Protein AF-A0A9W9MG76-F1 (afdb_monomer)

Structure (mmCIF, N/CA/C/O backbone):
data_AF-A0A9W9MG76-F1
#
_entry.id   AF-A0A9W9MG76-F1
#
loop_
_atom_site.group_PDB
_atom_site.id
_atom_site.type_symbol
_atom_site.label_atom_id
_atom_site.label_alt_id
_atom_site.label_comp_id
_atom_site.label_asym_id
_atom_site.label_entity_id
_atom_site.label_seq_id
_atom_site.pdbx_PDB_ins_code
_atom_site.Cartn_x
_atom_site.Cartn_y
_atom_site.Cartn_z
_atom_site.occupancy
_atom_site.B_iso_or_equiv
_atom_site.auth_seq_id
_atom_site.auth_comp_id
_atom_site.auth_asym_id
_atom_site.auth_atom_id
_atom_site.pdbx_PDB_model_num
ATOM 1 N N . MET A 1 1 ? 28.522 -1.804 -19.268 1.00 38.25 1 MET A N 1
ATOM 2 C CA . MET A 1 1 ? 27.284 -1.489 -18.523 1.00 38.25 1 MET A CA 1
ATOM 3 C C . MET A 1 1 ? 26.775 -2.800 -17.936 1.00 38.25 1 MET A C 1
ATOM 5 O O . MET A 1 1 ? 26.462 -3.698 -18.704 1.00 38.25 1 MET A O 1
ATOM 9 N N . LYS A 1 2 ? 26.840 -2.986 -16.612 1.00 36.12 2 LYS A N 1
ATOM 10 C CA . LYS A 1 2 ? 26.348 -4.208 -15.953 1.00 36.12 2 LYS A CA 1
ATOM 11 C C . LYS A 1 2 ? 24.834 -4.068 -15.787 1.00 36.12 2 LYS A C 1
ATOM 13 O O . LYS A 1 2 ? 24.388 -3.248 -14.996 1.00 36.12 2 LYS A O 1
ATOM 18 N N . LEU A 1 3 ? 24.069 -4.815 -16.580 1.00 48.41 3 LEU A N 1
ATOM 19 C CA . LEU A 1 3 ? 22.620 -4.944 -16.434 1.00 48.41 3 LEU A CA 1
ATOM 20 C C . LEU A 1 3 ? 22.348 -5.843 -15.227 1.00 48.41 3 LEU A C 1
ATOM 22 O O . LEU A 1 3 ? 22.333 -7.067 -15.341 1.00 48.41 3 LEU A O 1
ATOM 26 N N . THR A 1 4 ? 22.193 -5.237 -14.056 1.00 49.69 4 THR A N 1
ATOM 27 C CA . THR A 1 4 ? 21.719 -5.944 -12.867 1.00 49.69 4 THR A CA 1
ATOM 28 C C . THR A 1 4 ? 20.217 -6.146 -13.032 1.00 49.69 4 THR A C 1
ATOM 30 O O . THR A 1 4 ? 19.420 -5.279 -12.685 1.00 49.69 4 THR A O 1
ATOM 33 N N . VAL A 1 5 ? 19.822 -7.265 -13.640 1.00 52.47 5 VAL A N 1
ATOM 34 C CA . VAL A 1 5 ? 18.421 -7.692 -13.686 1.00 52.47 5 VAL A CA 1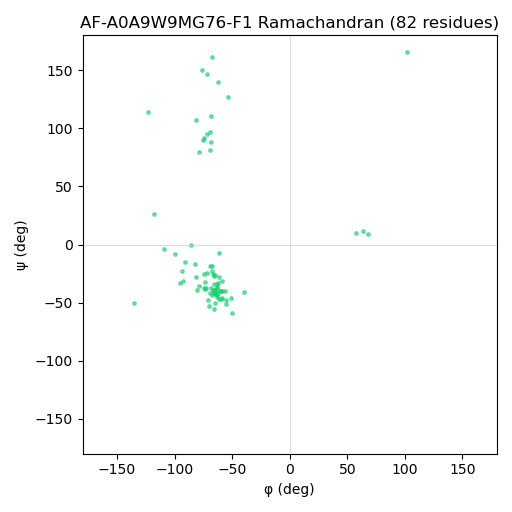
ATOM 35 C C . VAL A 1 5 ? 18.036 -8.093 -12.264 1.00 52.47 5 VAL A C 1
ATOM 37 O O . VAL A 1 5 ? 18.343 -9.197 -11.816 1.00 52.47 5 VAL A O 1
ATOM 40 N N . VAL A 1 6 ? 17.409 -7.175 -11.529 1.00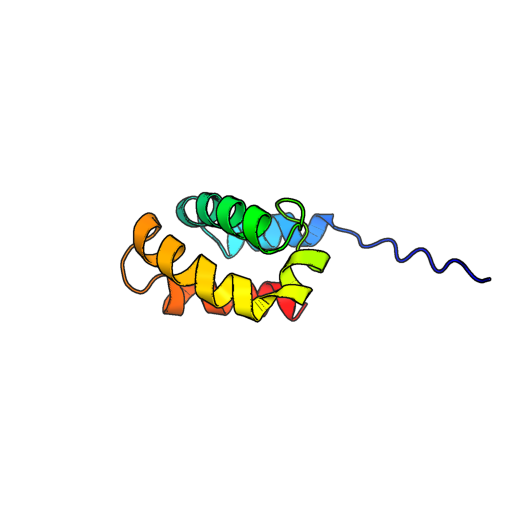 52.22 6 VAL A N 1
ATOM 41 C CA . VAL A 1 6 ? 16.731 -7.503 -10.274 1.00 52.22 6 VAL A CA 1
ATOM 42 C C . VAL A 1 6 ? 15.473 -8.270 -10.666 1.00 52.22 6 VAL A C 1
ATOM 44 O O . VAL A 1 6 ? 14.457 -7.688 -11.037 1.00 52.22 6 VAL A O 1
ATOM 47 N N . VAL A 1 7 ? 15.566 -9.599 -10.658 1.00 50.53 7 VAL A N 1
ATOM 48 C CA . VAL A 1 7 ? 14.402 -10.482 -10.754 1.00 50.53 7 VAL A CA 1
ATOM 49 C C . VAL A 1 7 ? 13.618 -10.316 -9.453 1.00 50.53 7 VAL A C 1
ATOM 51 O O . VAL A 1 7 ? 13.862 -11.008 -8.469 1.00 50.53 7 VAL A O 1
ATOM 54 N N . LEU A 1 8 ? 12.711 -9.340 -9.427 1.00 51.44 8 LEU A N 1
ATOM 55 C CA . LEU A 1 8 ? 11.722 -9.194 -8.368 1.00 51.44 8 LEU A CA 1
ATOM 56 C C . LEU A 1 8 ? 10.748 -10.364 -8.504 1.00 51.44 8 LEU A C 1
ATOM 58 O O . LEU A 1 8 ? 9.989 -10.468 -9.467 1.00 51.44 8 LEU A O 1
ATOM 62 N N . THR A 1 9 ? 10.786 -11.295 -7.561 1.00 45.50 9 THR A N 1
ATOM 63 C CA . THR A 1 9 ? 9.785 -12.352 -7.438 1.00 45.50 9 THR A CA 1
ATOM 64 C C . THR A 1 9 ? 8.461 -11.727 -6.980 1.00 45.50 9 THR A C 1
ATOM 66 O O . THR A 1 9 ? 8.132 -11.753 -5.799 1.00 45.50 9 THR A O 1
ATOM 69 N N . PHE A 1 10 ? 7.690 -11.157 -7.914 1.00 51.88 10 PHE A N 1
ATOM 70 C CA . PHE A 1 10 ? 6.392 -10.493 -7.677 1.00 51.88 10 PHE A CA 1
ATOM 71 C C . PHE A 1 10 ? 5.300 -11.411 -7.093 1.00 51.88 10 PHE A C 1
ATOM 73 O O . PHE A 1 10 ? 4.224 -10.946 -6.716 1.00 51.88 10 PHE A O 1
ATOM 80 N N . ALA A 1 11 ? 5.553 -12.718 -7.002 1.00 50.31 11 ALA A N 1
ATOM 81 C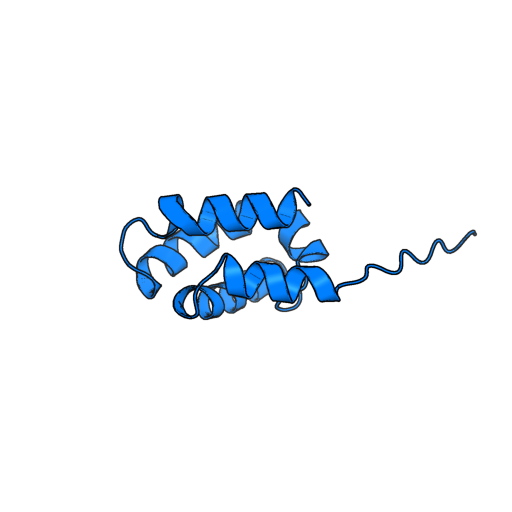 CA . ALA A 1 11 ? 4.568 -13.692 -6.552 1.00 50.31 11 ALA A CA 1
ATOM 82 C C . ALA A 1 11 ? 4.197 -13.549 -5.065 1.00 50.31 11 ALA A C 1
ATOM 84 O O . ALA A 1 11 ? 3.114 -13.976 -4.679 1.00 50.31 11 ALA A O 1
ATOM 85 N N . THR A 1 12 ? 5.031 -12.947 -4.215 1.00 51.12 12 THR A N 1
ATOM 86 C CA . THR A 1 12 ? 4.728 -12.832 -2.776 1.00 51.12 12 THR A CA 1
ATOM 87 C C . THR A 1 12 ? 3.744 -11.709 -2.460 1.00 51.12 12 THR A C 1
ATOM 89 O O . THR A 1 12 ? 2.872 -11.902 -1.616 1.00 51.12 12 THR A O 1
ATOM 92 N N . LEU A 1 13 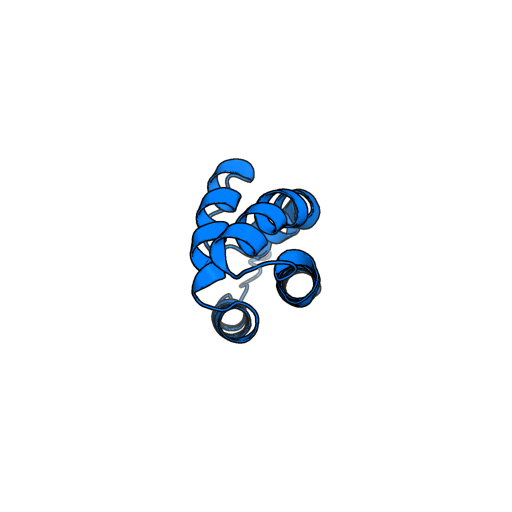? 3.798 -10.580 -3.174 1.00 52.59 13 LEU A N 1
ATOM 93 C CA . LEU A 1 13 ? 2.951 -9.415 -2.886 1.00 52.59 13 LEU A CA 1
ATOM 94 C C . LEU A 1 13 ? 1.462 -9.696 -3.111 1.00 52.59 13 LEU A C 1
ATOM 96 O O . LEU A 1 13 ? 0.642 -9.314 -2.281 1.00 52.59 13 LEU A O 1
ATOM 100 N N . ALA A 1 14 ? 1.114 -10.424 -4.177 1.00 52.00 14 ALA A N 1
ATOM 101 C CA . ALA A 1 14 ? -0.271 -10.787 -4.494 1.00 52.00 14 ALA A CA 1
ATOM 102 C C . ALA A 1 14 ? -0.970 -11.541 -3.347 1.00 52.00 14 ALA A C 1
ATOM 104 O O . ALA A 1 14 ? -2.129 -11.267 -3.039 1.00 52.00 14 ALA A O 1
ATOM 105 N N . HIS A 1 15 ? -0.257 -12.450 -2.678 1.00 51.56 15 HIS A N 1
ATOM 106 C CA . HIS A 1 15 ? -0.799 -13.225 -1.560 1.00 51.56 15 HIS A CA 1
ATOM 107 C C . HIS A 1 15 ? -0.959 -12.373 -0.296 1.00 51.56 15 HIS A C 1
ATOM 109 O O . HIS A 1 15 ? -1.948 -12.516 0.425 1.00 51.56 15 HIS A O 1
ATOM 115 N N . THR A 1 16 ? -0.017 -11.462 -0.039 1.00 58.03 16 THR A N 1
ATOM 116 C CA . THR A 1 16 ? -0.091 -10.530 1.094 1.00 58.03 16 THR A CA 1
ATOM 117 C C . THR A 1 16 ? -1.246 -9.549 0.914 1.00 58.03 16 THR A C 1
ATOM 119 O O . THR A 1 16 ? -1.986 -9.294 1.852 1.00 58.03 16 THR A O 1
ATOM 122 N N . LEU A 1 17 ? -1.490 -9.068 -0.303 1.00 62.97 17 LEU A N 1
ATOM 123 C CA . LEU A 1 17 ? -2.573 -8.127 -0.600 1.00 62.97 17 LEU A CA 1
ATOM 124 C C . LEU A 1 17 ? -3.959 -8.684 -0.354 1.00 62.97 17 LEU A C 1
ATOM 126 O O . LEU A 1 17 ? -4.778 -8.014 0.253 1.00 62.97 17 LEU A O 1
ATOM 130 N N . VAL A 1 18 ? -4.217 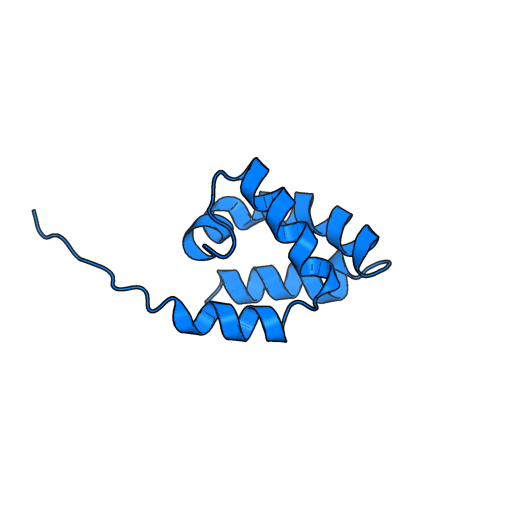-9.910 -0.803 1.00 60.00 18 VAL A N 1
ATOM 131 C CA . VAL A 1 18 ? -5.514 -10.568 -0.588 1.00 60.00 18 VAL A CA 1
ATOM 132 C C . VAL A 1 18 ? -5.752 -10.836 0.903 1.00 60.00 18 VAL A C 1
ATOM 134 O O . VAL A 1 18 ? -6.895 -10.881 1.351 1.00 60.00 18 VAL A O 1
ATOM 137 N N . LYS A 1 19 ? -4.676 -10.997 1.683 1.00 63.62 19 LYS A N 1
ATOM 138 C CA . LYS A 1 19 ? -4.743 -11.200 3.132 1.00 63.62 19 LYS A CA 1
ATOM 139 C C . LYS A 1 19 ? -4.930 -9.895 3.911 1.00 63.62 19 LYS A C 1
ATOM 141 O O . LYS A 1 19 ? -5.644 -9.896 4.909 1.00 63.62 19 LYS A O 1
ATOM 146 N N . GLU A 1 20 ? -4.277 -8.816 3.490 1.00 68.81 20 GLU A N 1
ATOM 147 C CA . GLU A 1 20 ? -4.266 -7.535 4.210 1.00 68.81 20 GLU A CA 1
ATOM 148 C C . GLU A 1 20 ? -5.354 -6.564 3.710 1.00 68.81 20 GLU A C 1
ATOM 150 O O . GLU A 1 20 ? -5.784 -5.695 4.465 1.00 68.81 20 GLU A O 1
ATOM 155 N N . LEU A 1 21 ? -5.839 -6.722 2.471 1.00 71.12 21 LEU A N 1
ATOM 156 C CA . LEU A 1 21 ? -6.880 -5.894 1.860 1.00 71.12 21 LEU A CA 1
ATOM 157 C C . LEU A 1 21 ? -8.080 -6.758 1.404 1.00 71.12 21 LEU A C 1
ATOM 159 O O . LEU A 1 21 ? -7.958 -7.564 0.480 1.00 71.12 21 LEU A O 1
ATOM 163 N N . PRO A 1 22 ? -9.269 -6.595 2.008 1.00 71.44 22 PRO A N 1
ATOM 164 C CA . PRO A 1 22 ? -10.476 -7.297 1.595 1.00 71.44 22 PRO A CA 1
ATOM 165 C C . PRO A 1 22 ? -10.966 -6.837 0.213 1.00 71.44 22 PRO A C 1
ATOM 167 O O . PRO A 1 22 ? -10.668 -5.734 -0.248 1.00 71.44 22 PRO A O 1
ATOM 170 N N . GLY A 1 23 ? -11.804 -7.673 -0.414 1.00 76.75 23 GLY A N 1
ATOM 171 C CA . GLY A 1 23 ? -12.442 -7.454 -1.723 1.00 76.75 23 GLY A CA 1
ATOM 172 C C . GLY A 1 23 ? -12.922 -6.020 -1.992 1.00 76.75 23 GLY A C 1
ATOM 173 O O . GLY A 1 23 ? -12.723 -5.492 -3.083 1.00 76.75 23 GLY A O 1
ATOM 174 N N . CYS A 1 24 ? -13.515 -5.375 -0.984 1.00 80.00 24 CYS A N 1
ATOM 175 C CA . CYS A 1 24 ? -14.073 -4.024 -1.085 1.00 80.00 24 CYS A CA 1
ATOM 176 C C . CYS A 1 24 ? -13.028 -2.945 -1.430 1.00 80.00 24 CYS A C 1
ATOM 178 O O . CYS A 1 24 ? -13.363 -1.964 -2.088 1.00 80.00 24 CYS A O 1
ATOM 180 N N . ALA A 1 25 ? -11.761 -3.141 -1.055 1.00 79.56 25 ALA A N 1
ATOM 181 C CA . ALA A 1 25 ? -10.686 -2.180 -1.289 1.00 79.56 25 ALA A CA 1
ATOM 182 C C . ALA A 1 25 ? -9.951 -2.418 -2.621 1.00 79.56 25 ALA A C 1
ATOM 184 O O . ALA A 1 25 ? -9.271 -1.520 -3.117 1.00 79.56 25 ALA A O 1
ATOM 185 N N . PHE A 1 26 ? -10.119 -3.586 -3.256 1.00 77.31 26 PHE A N 1
ATOM 186 C CA . PHE A 1 26 ? -9.508 -3.863 -4.564 1.00 77.31 26 PHE A CA 1
ATOM 187 C C . PHE A 1 26 ? -10.005 -2.916 -5.659 1.00 77.31 26 PHE A C 1
ATOM 189 O O . PHE A 1 26 ? -9.232 -2.545 -6.541 1.00 77.31 26 PHE A O 1
ATOM 196 N N . ALA A 1 27 ? -11.269 -2.489 -5.588 1.00 77.38 27 ALA A N 1
ATOM 197 C CA . ALA A 1 27 ? -11.825 -1.498 -6.509 1.00 77.38 27 ALA A CA 1
ATOM 198 C C . ALA A 1 27 ? -11.149 -0.122 -6.362 1.00 77.38 27 ALA A C 1
ATOM 200 O O . ALA A 1 27 ? -11.069 0.636 -7.325 1.00 77.38 27 ALA A O 1
ATOM 201 N N . CYS A 1 28 ? -10.608 0.188 -5.180 1.00 80.06 28 CYS A N 1
ATOM 202 C CA . CYS A 1 28 ? -9.896 1.439 -4.939 1.00 80.06 28 CYS A CA 1
ATOM 203 C C . CYS A 1 28 ? -8.506 1.456 -5.581 1.00 80.06 28 CYS A C 1
ATOM 205 O O . CYS A 1 28 ? -8.017 2.529 -5.934 1.00 80.06 28 CYS A O 1
ATOM 207 N N . LEU A 1 29 ? -7.889 0.289 -5.807 1.00 74.38 29 LEU A N 1
ATOM 208 C CA . LEU A 1 29 ? -6.601 0.193 -6.502 1.00 74.38 29 LEU A CA 1
ATOM 209 C C . LEU A 1 29 ? -6.697 0.691 -7.950 1.00 74.38 29 LEU A C 1
ATOM 211 O O . LEU A 1 29 ? -5.762 1.319 -8.439 1.00 74.38 29 LEU A O 1
ATOM 215 N N . ASP A 1 30 ? -7.830 0.482 -8.630 1.00 76.75 30 ASP A N 1
ATOM 216 C CA . ASP A 1 30 ? -8.019 0.981 -10.000 1.00 76.75 30 ASP A CA 1
ATOM 217 C C . ASP A 1 30 ? -7.977 2.515 -10.055 1.00 76.75 30 ASP A C 1
ATOM 219 O O . ASP A 1 30 ? -7.408 3.090 -10.983 1.00 76.75 30 ASP A O 1
ATOM 223 N N . THR A 1 31 ? -8.508 3.197 -9.040 1.00 73.94 31 THR A N 1
ATOM 224 C CA . THR A 1 31 ? -8.394 4.658 -8.926 1.00 73.94 31 THR A CA 1
ATOM 225 C C . THR A 1 31 ? -6.940 5.091 -8.761 1.00 73.94 31 THR A C 1
ATOM 227 O O . THR A 1 31 ? -6.517 6.054 -9.393 1.00 73.94 31 THR A O 1
ATOM 230 N N . MET A 1 32 ? -6.145 4.349 -7.987 1.00 75.00 32 MET A N 1
ATOM 231 C CA . MET A 1 32 ? -4.730 4.667 -7.769 1.00 75.00 32 MET A CA 1
ATOM 232 C C . MET A 1 32 ? -3.911 4.551 -9.052 1.00 75.00 32 MET A C 1
ATOM 234 O O . MET A 1 32 ? -3.123 5.444 -9.348 1.0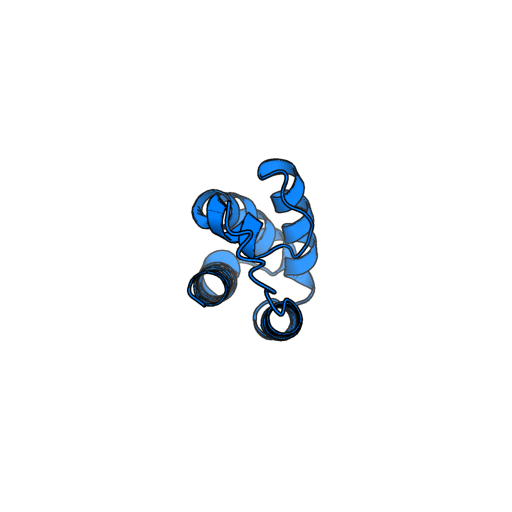0 75.00 32 MET A O 1
ATOM 238 N N . THR A 1 33 ? -4.144 3.507 -9.855 1.00 77.38 33 THR A N 1
ATOM 239 C CA . THR A 1 33 ? -3.434 3.313 -11.136 1.00 77.38 33 THR A CA 1
ATOM 240 C C . THR A 1 33 ? -3.634 4.474 -12.112 1.00 77.38 33 THR A C 1
ATOM 242 O O . THR A 1 33 ? -2.722 4.819 -12.860 1.00 77.38 33 THR A O 1
ATOM 245 N N . LYS A 1 34 ? -4.795 5.143 -12.062 1.00 77.44 34 LYS A N 1
ATOM 246 C CA . LYS A 1 34 ? -5.090 6.323 -12.891 1.00 77.44 34 LYS A CA 1
ATOM 247 C C . LYS A 1 34 ? -4.317 7.571 -12.464 1.00 77.44 34 LYS A C 1
ATOM 249 O O . LYS A 1 34 ? -4.136 8.466 -13.279 1.00 77.44 34 LYS A O 1
ATOM 254 N N . ILE A 1 35 ? -3.900 7.644 -11.201 1.00 80.12 35 ILE A N 1
ATOM 255 C CA . ILE A 1 35 ? -3.235 8.820 -10.623 1.00 80.12 35 ILE A CA 1
ATOM 256 C C . ILE A 1 35 ? -1.710 8.662 -10.687 1.00 80.12 35 ILE A C 1
ATOM 258 O O . ILE A 1 35 ? -0.995 9.640 -10.878 1.00 80.12 35 ILE A O 1
ATOM 262 N N . THR A 1 36 ? -1.203 7.434 -10.559 1.00 80.19 36 THR A N 1
ATOM 263 C CA . THR A 1 36 ? 0.238 7.151 -10.460 1.00 80.19 36 THR A CA 1
ATOM 264 C C . THR A 1 36 ? 0.873 6.680 -11.769 1.00 80.19 36 THR A C 1
ATOM 266 O O . THR A 1 36 ? 2.090 6.555 -11.837 1.00 80.19 36 THR A O 1
ATOM 269 N N . ASN A 1 37 ? 0.079 6.407 -12.814 1.00 82.88 37 ASN A N 1
ATOM 270 C CA . ASN A 1 37 ? 0.500 5.701 -14.038 1.00 82.88 37 ASN A CA 1
ATOM 271 C C . ASN A 1 37 ? 1.084 4.293 -13.790 1.00 82.88 37 ASN A C 1
ATOM 273 O O . ASN A 1 37 ? 1.615 3.675 -14.713 1.00 82.88 37 ASN A O 1
ATOM 277 N N . CYS A 1 38 ? 0.982 3.768 -12.567 1.00 83.31 38 CYS A N 1
ATOM 278 C CA . CYS A 1 38 ? 1.413 2.416 -12.244 1.00 83.31 38 CYS A CA 1
ATOM 279 C C . CYS A 1 38 ? 0.406 1.383 -12.745 1.00 83.31 38 CYS A C 1
ATOM 281 O O . CYS A 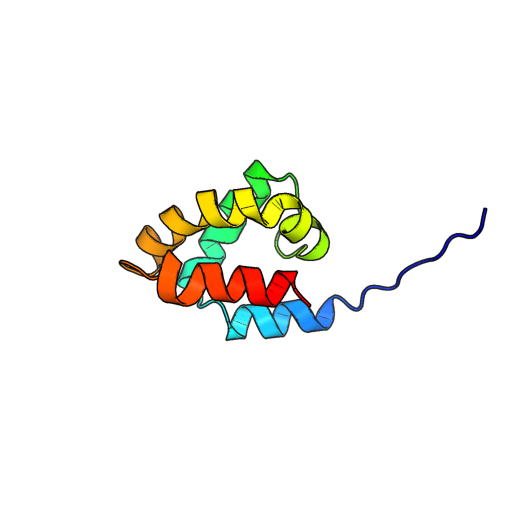1 38 ? -0.803 1.621 -12.776 1.00 83.31 38 CYS A O 1
ATOM 283 N N . ILE A 1 39 ? 0.897 0.189 -13.072 1.00 83.25 39 ILE A N 1
ATOM 284 C CA . ILE A 1 39 ? 0.037 -0.941 -13.427 1.00 83.25 39 ILE A CA 1
ATOM 285 C C . ILE A 1 39 ? -0.670 -1.449 -12.164 1.00 83.25 39 ILE A C 1
ATOM 287 O O . ILE A 1 39 ? -0.127 -1.419 -11.057 1.00 83.25 39 ILE A O 1
ATOM 291 N N . LYS A 1 40 ? -1.902 -1.942 -12.322 1.00 74.12 40 LYS A N 1
ATOM 292 C CA . LYS A 1 40 ? -2.646 -2.589 -11.236 1.00 74.12 40 LYS A CA 1
ATOM 293 C C . LYS A 1 40 ? -1.808 -3.714 -10.623 1.00 74.12 40 LYS A C 1
ATOM 295 O O . LYS A 1 40 ? -1.367 -4.610 -11.335 1.00 74.12 40 LYS A O 1
ATOM 300 N N . ASN A 1 41 ? -1.638 -3.679 -9.302 1.00 75.19 41 ASN A N 1
ATOM 301 C CA . ASN A 1 41 ? -0.802 -4.596 -8.517 1.00 75.19 41 ASN A CA 1
ATOM 302 C C . ASN A 1 41 ? 0.721 -4.485 -8.727 1.00 75.19 41 ASN A C 1
ATOM 304 O O . ASN A 1 41 ? 1.452 -5.318 -8.192 1.00 75.19 41 ASN A O 1
ATOM 308 N N . ASP A 1 42 ? 1.224 -3.475 -9.438 1.00 83.06 42 ASP A N 1
ATOM 309 C CA . ASP A 1 42 ? 2.657 -3.167 -9.437 1.00 83.06 42 ASP A CA 1
ATOM 310 C C . ASP A 1 42 ? 3.015 -2.404 -8.160 1.00 83.06 42 ASP A C 1
ATOM 312 O O . ASP A 1 42 ? 3.115 -1.179 -8.141 1.00 83.06 42 ASP A O 1
ATOM 316 N N . TRP A 1 43 ? 3.156 -3.140 -7.060 1.00 79.62 43 TRP A N 1
ATOM 317 C CA . TRP A 1 43 ? 3.434 -2.546 -5.753 1.00 79.62 43 TRP A CA 1
ATOM 318 C C . TRP A 1 43 ? 4.805 -1.894 -5.671 1.00 79.62 43 TRP A C 1
ATOM 320 O O . TRP A 1 43 ? 4.962 -0.927 -4.939 1.00 79.62 43 TRP A O 1
ATOM 330 N N . SER A 1 44 ? 5.763 -2.324 -6.489 1.00 83.81 44 SER A N 1
ATOM 331 C CA . SER A 1 44 ? 7.046 -1.634 -6.600 1.00 83.81 44 SER A CA 1
ATOM 332 C C . SER A 1 44 ? 6.869 -0.217 -7.148 1.00 83.81 44 SER A C 1
ATOM 334 O O . SER A 1 44 ? 7.440 0.714 -6.590 1.00 83.81 44 SER A O 1
ATOM 336 N N . CYS A 1 45 ? 6.039 -0.031 -8.179 1.00 85.00 45 CYS A N 1
ATOM 337 C CA . CYS A 1 45 ? 5.696 1.297 -8.691 1.00 85.00 45 CYS A CA 1
ATOM 338 C C . CYS A 1 45 ? 4.785 2.069 -7.725 1.00 85.00 45 CYS A C 1
ATOM 340 O O . CYS A 1 45 ? 5.049 3.223 -7.397 1.00 85.00 45 CYS A O 1
ATOM 342 N N . LEU A 1 46 ? 3.722 1.430 -7.236 1.00 83.00 46 LEU A N 1
ATOM 343 C CA . LEU A 1 46 ? 2.727 2.053 -6.363 1.00 83.00 46 LEU A CA 1
ATOM 344 C C . LEU A 1 46 ? 3.370 2.593 -5.076 1.00 83.00 46 LEU A C 1
ATOM 346 O O . LEU A 1 46 ? 3.061 3.708 -4.664 1.00 83.00 46 LEU A O 1
ATOM 350 N N . CYS A 1 47 ? 4.322 1.873 -4.483 1.00 86.75 47 CYS A N 1
ATOM 351 C CA . CYS A 1 47 ? 5.010 2.312 -3.270 1.00 86.75 47 CYS A CA 1
ATOM 352 C C . CYS A 1 47 ? 5.952 3.510 -3.478 1.00 86.75 47 CYS A C 1
ATOM 354 O O . CYS A 1 47 ? 6.220 4.231 -2.520 1.00 86.75 47 CYS A O 1
ATOM 356 N N . LEU A 1 48 ? 6.375 3.815 -4.713 1.00 88.25 48 LEU A N 1
ATOM 357 C CA . LEU A 1 48 ? 7.042 5.094 -5.021 1.00 88.25 48 LEU A CA 1
ATOM 358 C C . LEU A 1 48 ? 6.086 6.292 -4.892 1.00 88.25 48 LEU A C 1
ATOM 360 O O . LEU A 1 48 ? 6.522 7.433 -4.766 1.00 88.25 48 LEU A O 1
ATOM 364 N N . HIS A 1 49 ? 4.782 6.022 -4.908 1.00 88.31 49 HIS A N 1
ATOM 365 C CA . HIS A 1 49 ? 3.694 6.988 -4.831 1.00 88.31 49 HIS A CA 1
ATOM 366 C C . HIS A 1 49 ? 2.822 6.775 -3.584 1.00 88.31 49 HIS A C 1
ATOM 368 O O . HIS A 1 49 ? 1.641 7.129 -3.585 1.00 88.31 49 HIS A O 1
ATOM 374 N N . GLN A 1 50 ? 3.393 6.198 -2.520 1.00 85.25 50 GLN A N 1
ATOM 375 C CA . GLN A 1 50 ? 2.668 5.784 -1.318 1.00 85.25 50 GLN A CA 1
ATOM 376 C C . GLN A 1 50 ? 1.779 6.894 -0.735 1.00 85.25 50 GLN A C 1
ATOM 378 O O . GLN A 1 50 ? 0.612 6.643 -0.466 1.00 85.25 50 GLN A O 1
ATOM 383 N N . GLU A 1 51 ? 2.273 8.127 -0.607 1.00 85.62 51 GLU A N 1
ATOM 384 C CA . GLU A 1 51 ? 1.501 9.252 -0.050 1.00 85.62 51 GLU A CA 1
ATOM 385 C C . GLU A 1 51 ? 0.233 9.570 -0.870 1.00 85.62 51 GLU A C 1
ATOM 387 O O . GLU A 1 51 ? -0.848 9.811 -0.322 1.00 85.62 51 GLU A O 1
ATOM 392 N N . MET A 1 52 ? 0.334 9.502 -2.203 1.00 83.06 52 MET A N 1
ATOM 393 C CA . MET A 1 52 ? -0.820 9.685 -3.090 1.00 83.06 52 MET A CA 1
ATOM 394 C C . MET A 1 52 ? -1.814 8.531 -2.962 1.00 83.06 52 MET A C 1
ATOM 396 O O . MET A 1 52 ? -3.023 8.753 -3.002 1.00 83.06 52 MET A O 1
ATOM 400 N N . ILE A 1 53 ? -1.317 7.307 -2.788 1.00 82.25 53 ILE A N 1
ATOM 401 C CA . ILE A 1 53 ? -2.140 6.112 -2.585 1.00 82.25 53 ILE A CA 1
ATOM 402 C C . ILE A 1 53 ? -2.868 6.154 -1.249 1.00 82.25 53 ILE A C 1
ATOM 404 O O . ILE A 1 53 ? -4.053 5.841 -1.197 1.00 82.25 53 ILE A O 1
ATOM 408 N N . GLU A 1 54 ? -2.184 6.553 -0.184 1.00 85.06 54 GLU A N 1
ATOM 409 C CA . GLU A 1 54 ? -2.769 6.717 1.141 1.00 85.06 54 GLU A CA 1
ATOM 410 C C . GLU A 1 54 ? -3.897 7.750 1.097 1.00 85.06 54 GLU A C 1
ATOM 412 O O . GLU A 1 54 ? -5.008 7.459 1.533 1.00 85.06 54 GLU A O 1
ATOM 417 N N . THR A 1 55 ? -3.660 8.901 0.465 1.00 84.56 55 THR A N 1
ATOM 418 C CA . THR A 1 55 ? -4.644 9.989 0.376 1.00 84.56 55 THR A CA 1
ATOM 419 C C . THR A 1 55 ? -5.831 9.637 -0.528 1.00 84.56 55 THR A C 1
ATOM 421 O O . THR A 1 55 ? -6.984 9.729 -0.109 1.00 84.56 55 THR A O 1
ATOM 424 N N . ALA A 1 56 ? -5.578 9.214 -1.771 1.00 80.88 56 ALA A N 1
ATOM 425 C CA . ALA A 1 56 ? -6.638 8.914 -2.739 1.00 80.88 56 ALA A CA 1
ATOM 426 C C . ALA A 1 56 ? -7.368 7.600 -2.415 1.00 80.88 56 ALA A C 1
ATOM 428 O O . ALA A 1 56 ? -8.564 7.450 -2.675 1.00 80.88 56 ALA A O 1
ATOM 429 N N . GLY A 1 57 ? -6.640 6.641 -1.848 1.00 81.00 57 GLY A N 1
ATOM 430 C CA . GLY A 1 57 ? -7.155 5.351 -1.428 1.00 81.00 57 GLY A CA 1
ATOM 431 C C . GLY A 1 57 ? -8.004 5.428 -0.171 1.00 81.00 57 GLY A C 1
ATOM 432 O O . GLY A 1 57 ? -9.032 4.760 -0.136 1.00 81.00 57 GLY A O 1
ATOM 433 N N . ALA A 1 58 ? -7.637 6.259 0.813 1.00 84.94 58 ALA A N 1
ATOM 434 C CA . ALA A 1 58 ? -8.365 6.384 2.077 1.00 84.94 58 ALA A CA 1
ATOM 435 C C . ALA A 1 58 ? -9.845 6.729 1.869 1.00 84.94 58 ALA A C 1
ATOM 437 O O . ALA A 1 58 ? -10.713 6.007 2.355 1.00 84.94 58 ALA A O 1
ATOM 438 N N . SER A 1 59 ? -10.153 7.767 1.082 1.00 84.62 59 SER A N 1
ATOM 439 C CA . SER A 1 59 ? -11.547 8.165 0.843 1.00 84.62 59 SER A CA 1
ATOM 440 C C . SER A 1 59 ? -12.357 7.070 0.143 1.00 84.62 59 SER A C 1
ATOM 442 O O . SER A 1 59 ? -13.491 6.798 0.528 1.00 84.62 59 SER A O 1
ATOM 444 N N . CYS A 1 60 ? -11.767 6.394 -0.849 1.00 86.00 60 CYS A N 1
ATOM 445 C CA . CYS A 1 60 ? -12.422 5.266 -1.512 1.00 86.00 60 CYS A CA 1
ATOM 446 C C . CYS A 1 60 ? -12.613 4.077 -0.559 1.00 86.00 60 CYS A C 1
ATOM 448 O O . CYS A 1 60 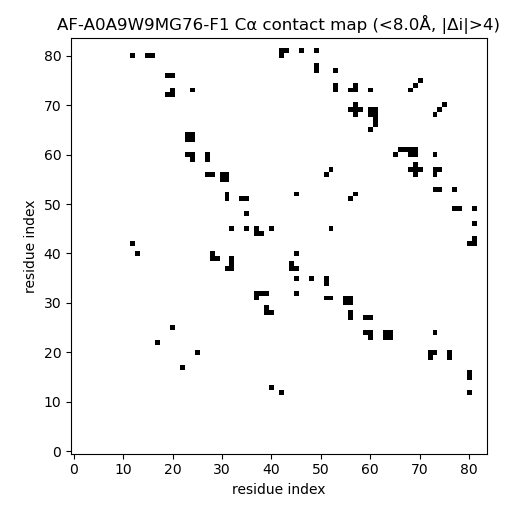? -13.647 3.410 -0.591 1.00 86.00 60 CYS A O 1
ATOM 450 N N . ALA A 1 61 ? -11.626 3.812 0.295 1.00 87.38 61 ALA A N 1
ATOM 451 C CA . ALA A 1 61 ? -11.655 2.710 1.236 1.00 87.38 61 ALA A CA 1
ATOM 452 C C . ALA A 1 61 ? -12.764 2.906 2.279 1.00 87.38 61 ALA A C 1
ATOM 454 O O . ALA A 1 61 ? -13.512 1.966 2.532 1.00 87.38 61 ALA A O 1
ATOM 455 N N . ASP A 1 62 ? -12.952 4.119 2.803 1.00 88.94 62 ASP A N 1
ATOM 456 C CA . ASP A 1 62 ? -14.070 4.411 3.707 1.00 88.94 62 ASP A CA 1
ATOM 457 C C . ASP A 1 62 ? -15.436 4.300 3.009 1.00 88.94 62 ASP A C 1
ATOM 459 O O . ASP A 1 62 ? -16.387 3.753 3.570 1.00 88.94 62 ASP A O 1
ATOM 463 N N . GLU A 1 63 ? -15.537 4.758 1.758 1.00 88.44 63 GLU A N 1
ATOM 464 C CA . GLU A 1 63 ? -16.777 4.669 0.979 1.00 88.44 63 GLU A CA 1
ATOM 465 C C . GLU A 1 63 ? -17.163 3.213 0.659 1.00 88.44 63 GLU A C 1
ATOM 467 O O . GLU A 1 63 ? -18.337 2.846 0.726 1.00 88.44 63 GLU A O 1
ATOM 472 N N . LYS A 1 64 ? -16.189 2.369 0.293 1.00 87.69 64 LYS A N 1
ATOM 473 C CA . LYS A 1 64 ? -16.441 0.996 -0.183 1.00 87.69 64 LYS A CA 1
ATOM 474 C C . LYS A 1 64 ? -16.394 -0.064 0.910 1.00 87.69 64 LYS A C 1
ATOM 476 O O . LYS A 1 64 ? -17.083 -1.075 0.786 1.00 87.69 64 LYS A O 1
ATOM 481 N N . CYS A 1 65 ? -15.582 0.132 1.943 1.00 86.88 65 CYS A N 1
ATOM 482 C CA . CYS A 1 65 ? -15.368 -0.844 3.013 1.00 86.88 65 CYS A CA 1
ATOM 483 C C . CYS A 1 65 ? -15.982 -0.424 4.354 1.00 86.88 65 CYS A C 1
ATOM 485 O O . CYS A 1 65 ? -15.959 -1.210 5.303 1.00 86.88 65 CYS A O 1
ATOM 487 N N . GLY A 1 66 ? -16.563 0.775 4.425 1.00 88.69 66 GLY A N 1
ATOM 488 C CA . GLY A 1 66 ? -17.222 1.302 5.610 1.00 88.69 66 GLY A CA 1
ATOM 489 C C . GLY A 1 66 ? -16.369 2.321 6.367 1.00 88.69 66 GLY A C 1
ATOM 490 O O . GLY A 1 66 ? -15.166 2.437 6.142 1.00 88.69 66 GLY A O 1
ATOM 491 N N . PRO A 1 67 ? -16.995 3.066 7.289 1.00 88.12 67 PRO A N 1
ATOM 492 C CA . PRO A 1 67 ? -16.355 4.190 7.956 1.00 88.12 67 PRO A CA 1
ATOM 493 C C . PRO A 1 67 ? -15.132 3.756 8.771 1.00 88.12 67 PRO A C 1
ATOM 495 O O . PRO A 1 67 ? -15.157 2.737 9.470 1.00 88.12 67 PRO A O 1
ATOM 498 N N . SER A 1 68 ? -14.080 4.574 8.720 1.00 87.31 68 SER A N 1
ATOM 499 C CA . SER A 1 68 ? -12.798 4.350 9.400 1.00 87.31 68 SER A CA 1
ATOM 500 C C . SER A 1 68 ? -12.025 3.115 8.923 1.00 87.31 68 SER A C 1
ATOM 502 O O . SER A 1 68 ? -11.065 2.706 9.584 1.00 87.31 68 SER A O 1
ATOM 504 N N . PHE A 1 69 ? -12.415 2.491 7.809 1.00 89.25 69 PHE A N 1
ATOM 505 C CA . PHE A 1 69 ? -11.644 1.403 7.217 1.00 89.25 69 PHE A CA 1
ATOM 506 C C . PHE A 1 69 ? -10.284 1.907 6.714 1.00 89.25 69 PHE A C 1
ATOM 508 O O . PHE A 1 69 ? -9.282 1.191 6.826 1.00 89.25 69 PHE A O 1
ATOM 515 N N . ALA A 1 70 ? -10.238 3.153 6.232 1.00 87.00 70 ALA A N 1
ATOM 516 C CA . ALA A 1 70 ? -9.022 3.834 5.818 1.00 87.00 70 ALA A CA 1
ATOM 517 C C . ALA A 1 70 ? -7.931 3.746 6.899 1.00 87.00 70 ALA A C 1
ATOM 519 O O . ALA A 1 70 ? -6.866 3.169 6.691 1.00 87.00 70 ALA A O 1
ATOM 520 N N . GLU A 1 71 ? -8.227 4.255 8.090 1.00 88.00 71 GLU A N 1
ATOM 521 C CA . GLU A 1 71 ? -7.262 4.360 9.187 1.00 88.00 71 GLU A CA 1
ATOM 522 C C . GLU A 1 71 ? -6.972 3.012 9.855 1.00 88.00 71 GLU A C 1
ATOM 524 O O . GLU A 1 71 ? -5.838 2.738 10.247 1.00 88.00 71 GLU A O 1
ATOM 529 N N . LYS A 1 72 ? -7.992 2.156 9.992 1.00 88.25 72 LYS A N 1
ATOM 530 C CA . LYS A 1 72 ? -7.885 0.905 10.760 1.00 88.25 72 LYS A CA 1
ATOM 531 C C . LYS A 1 72 ? -7.236 -0.237 9.991 1.00 88.25 72 LYS A C 1
ATOM 533 O O . LYS A 1 72 ? -6.668 -1.128 10.619 1.00 88.25 72 LYS A O 1
ATOM 538 N N . ALA A 1 73 ? -7.358 -0.246 8.666 1.00 86.00 73 ALA A N 1
ATOM 539 C CA . ALA A 1 73 ? -6.940 -1.377 7.844 1.00 86.00 73 ALA A CA 1
ATOM 540 C C . ALA A 1 73 ? -6.166 -0.943 6.598 1.00 86.00 73 ALA A C 1
ATOM 542 O O . ALA A 1 73 ? -5.067 -1.441 6.371 1.00 86.00 73 ALA A O 1
ATOM 543 N N . PHE A 1 74 ? -6.690 0.009 5.822 1.00 86.19 74 PHE A N 1
ATOM 544 C CA . PHE A 1 74 ? -6.103 0.378 4.533 1.00 86.19 74 PHE A CA 1
ATOM 545 C C . PHE A 1 74 ? -4.707 1.012 4.660 1.00 86.19 74 PHE A C 1
ATOM 547 O O . PHE A 1 74 ? -3.755 0.496 4.077 1.00 86.19 74 PHE A O 1
ATOM 554 N N . LEU A 1 75 ? -4.557 2.085 5.447 1.00 87.50 75 LEU A N 1
ATOM 555 C CA . LEU A 1 75 ? -3.273 2.772 5.637 1.00 87.50 75 LEU A CA 1
ATOM 556 C C . LEU A 1 75 ? -2.209 1.845 6.263 1.00 87.50 75 LEU A C 1
ATOM 558 O O . LEU A 1 75 ? -1.105 1.759 5.717 1.00 87.50 75 LEU A O 1
ATOM 562 N N . PRO A 1 76 ? -2.504 1.083 7.342 1.00 87.69 76 PRO A N 1
ATOM 563 C CA . PRO A 1 76 ? -1.556 0.107 7.877 1.00 87.69 76 PRO A CA 1
ATOM 564 C C . PRO A 1 76 ? -1.155 -0.974 6.867 1.00 87.69 76 PRO A C 1
ATOM 566 O O . PRO A 1 76 ? 0.019 -1.344 6.815 1.00 87.69 76 PRO A O 1
ATOM 569 N N . ALA A 1 77 ? -2.098 -1.469 6.058 1.00 85.25 77 ALA A N 1
ATOM 570 C CA . ALA A 1 77 ? -1.823 -2.481 5.044 1.00 85.25 77 ALA A CA 1
ATOM 571 C C . ALA A 1 77 ? -0.893 -1.940 3.953 1.00 85.25 77 ALA A C 1
ATOM 573 O O . ALA A 1 77 ? 0.134 -2.560 3.682 1.00 85.25 77 ALA A O 1
ATOM 574 N N . VAL A 1 78 ? -1.198 -0.769 3.377 1.00 84.12 78 VAL A N 1
ATOM 575 C CA . VAL A 1 78 ? -0.349 -0.113 2.363 1.00 84.12 78 VAL A CA 1
ATOM 576 C C . VAL A 1 78 ? 1.066 0.083 2.899 1.00 84.12 78 VAL A C 1
ATOM 578 O O . VAL A 1 78 ? 2.029 -0.325 2.253 1.00 84.12 78 VAL A O 1
ATOM 581 N N . LYS A 1 79 ? 1.200 0.615 4.117 1.00 86.12 79 LYS A N 1
ATOM 582 C CA . LYS A 1 79 ? 2.502 0.796 4.761 1.00 86.12 79 LYS A CA 1
ATOM 583 C C . LYS A 1 79 ? 3.253 -0.526 4.918 1.00 86.12 79 LYS A C 1
ATOM 585 O O . LYS A 1 79 ? 4.429 -0.598 4.584 1.00 86.12 79 LYS A O 1
ATOM 590 N N . LYS A 1 80 ? 2.585 -1.583 5.383 1.00 84.50 80 LYS A N 1
ATOM 591 C CA . LYS A 1 80 ? 3.189 -2.913 5.542 1.00 84.50 80 LYS A CA 1
ATOM 592 C C . LYS A 1 80 ? 3.636 -3.515 4.208 1.00 84.50 80 LYS A C 1
ATOM 594 O O . LYS A 1 80 ? 4.673 -4.164 4.163 1.00 84.50 80 LYS A O 1
ATOM 599 N N . ILE A 1 81 ? 2.874 -3.294 3.138 1.00 81.06 81 ILE A N 1
ATOM 600 C CA . ILE A 1 81 ? 3.213 -3.752 1.786 1.00 81.06 81 ILE A CA 1
ATOM 601 C C . ILE A 1 81 ? 4.422 -2.981 1.240 1.00 81.06 81 ILE A C 1
ATOM 603 O O . ILE A 1 81 ? 5.302 -3.596 0.652 1.00 81.06 81 ILE A O 1
ATOM 607 N N . CYS A 1 82 ? 4.484 -1.665 1.459 1.00 82.75 82 CYS A N 1
ATOM 608 C CA . CYS A 1 82 ? 5.540 -0.796 0.931 1.00 82.75 82 CYS A CA 1
ATOM 609 C C . CYS A 1 82 ? 6.837 -0.772 1.745 1.00 82.75 82 CYS A C 1
ATOM 611 O O . CYS A 1 82 ? 7.869 -0.332 1.246 1.00 82.75 82 CYS A O 1
ATOM 613 N N . GLN A 1 83 ? 6.803 -1.229 2.995 1.00 80.25 83 GLN A N 1
ATOM 614 C CA . GLN A 1 83 ? 7.987 -1.360 3.848 1.00 80.25 83 GLN A CA 1
ATOM 615 C C . GLN A 1 83 ? 8.745 -2.681 3.650 1.00 80.25 83 GLN A C 1
ATOM 617 O O . GLN A 1 83 ? 9.740 -2.909 4.341 1.00 80.25 83 GLN A O 1
ATOM 622 N N . ASN A 1 84 ? 8.271 -3.551 2.757 1.00 56.59 84 ASN A N 1
ATOM 623 C CA . ASN A 1 84 ? 8.750 -4.919 2.584 1.00 56.59 84 ASN A CA 1
ATOM 624 C C . ASN A 1 84 ? 9.295 -5.165 1.175 1.00 56.59 84 ASN A C 1
ATOM 626 O O . ASN A 1 84 ? 10.058 -6.148 1.040 1.00 56.59 84 ASN A O 1
#

Organism: NCBI:txid2972120

Sequence (84 aa):
MKLTVVVLTFATLAHTLVKELPGCAFACLDTMTKITNCIKNDWSCLCLHQEMIETAGASCADEKCGPSFAEKAFLPAVKKICQN

Foldseek 3Di:
DDPPPPPPPLVPLVVLCCVQPPPQLLVLQVVQCVVQVDDRSPLVSSLVVLVVCLVSSLVSCCVRVHHPCSVPGVNVSNCVSSVD

InterPro domains:
  IPR008427 Extracellular membrane protein, CFEM domain [PF05730] (19-83)
  IPR008427 Extracellular membrane protein, CFEM domain [PS52012] (1-84)
  IPR008427 Extracellular membrane protein, CFEM domain [SM00747] (17-83)

pLDDT: mean 75.24, std 14.21, range [36.12, 89.25]

Radius of gyration: 13.35 Å; Cα contacts (8 Å, |Δi|>4): 78; chains: 1; bounding box: 44×24×29 Å

Solvent-accessible surface area (backbone atoms only — not comparable to full-atom values): 4934 Å² total; per-residue (Å²): 134,88,82,79,79,77,81,73,76,66,74,58,58,62,59,50,44,6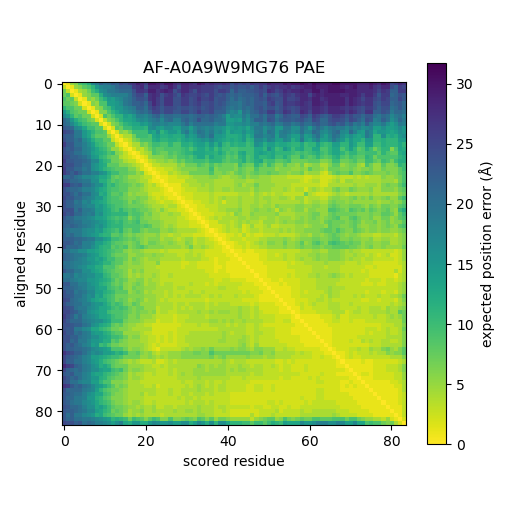3,72,56,44,57,78,54,42,57,66,33,48,60,60,42,26,74,74,69,74,30,59,84,89,38,53,78,56,43,45,78,41,41,72,60,41,48,59,64,32,28,61,43,21,24,73,56,62,35,82,63,31,18,73,75,38,49,47,58,36,54,50,57,64,59,75,106

Mean predicted aligned error: 8.69 Å

Secondary structure (DSSP, 8-state):
---------THHHHHHHHHHS-HHHHHHHHHHHHHH-PPTT-HHHHHTTHHHHHHHHHHHHHHHH-TTHIIIIIHHHHHHHHT-